Protein AF-A0A829CWB8-F1 (afdb_monomer_lite)

Foldseek 3Di:
DKDWDADPVVRDIDIDDDDQQDPVPNHDPPCPDD

InterPro domains:
  IPR011458 Protein of unknown function DUF1564 [PF07600] (1-25)

Secondary structure (DSSP, 8-state):
-EEEEEETTTTEEEEEE--PPPTTT---TT----

Radius of gyration: 14.26 Å; chains: 1; bounding box: 27×26×32 Å

Organism: NCBI:txid996803

Sequence (34 aa):
KMIWKINRRQNIISRELQFEPNPMTNKYPYDLTS

pLDDT: mean 83.28, std 9.7, range [55.84, 96.19]

Structure (mmCIF, N/CA/C/O backbone):
data_AF-A0A829CWB8-F1
#
_entry.id   AF-A0A829CWB8-F1
#
l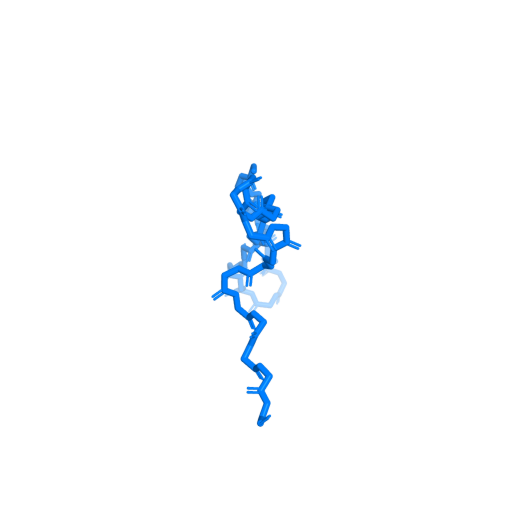oop_
_atom_site.group_PDB
_atom_site.id
_atom_site.type_symbol
_atom_site.label_atom_id
_atom_site.label_alt_id
_atom_site.label_comp_id
_atom_site.label_asym_id
_atom_site.label_entity_id
_atom_site.label_seq_id
_atom_site.pdbx_PDB_ins_code
_atom_site.Cartn_x
_atom_site.Cartn_y
_atom_site.Cartn_z
_atom_site.occupancy
_atom_site.B_iso_or_equiv
_atom_site.auth_seq_id
_atom_site.auth_comp_id
_atom_site.auth_asym_id
_atom_site.auth_atom_id
_atom_site.pdbx_PDB_model_num
ATOM 1 N N . LYS A 1 1 ? 2.566 8.386 -3.988 1.00 68.00 1 LYS A N 1
ATOM 2 C CA . LYS A 1 1 ? 2.189 9.394 -2.952 1.00 68.00 1 LYS A CA 1
ATOM 3 C C . LYS A 1 1 ? 1.478 8.671 -1.811 1.00 68.00 1 LYS A C 1
ATOM 5 O O . LYS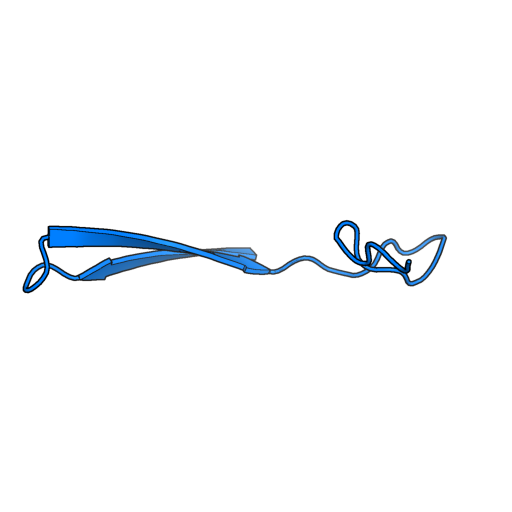 A 1 1 ? 0.703 7.768 -2.091 1.00 68.00 1 LYS A O 1
ATOM 10 N N . MET A 1 2 ? 1.750 9.013 -0.549 1.00 80.94 2 MET A N 1
ATOM 11 C CA . MET A 1 2 ? 1.129 8.352 0.607 1.00 80.94 2 MET A CA 1
ATOM 12 C C . MET A 1 2 ? 0.131 9.302 1.275 1.00 80.94 2 MET A C 1
ATOM 14 O O . MET A 1 2 ? 0.521 10.393 1.685 1.00 80.94 2 MET A O 1
ATOM 18 N N . ILE A 1 3 ? -1.143 8.907 1.361 1.00 85.12 3 ILE A N 1
ATOM 19 C CA . ILE A 1 3 ? -2.209 9.729 1.953 1.00 85.12 3 ILE A CA 1
ATOM 20 C C . ILE A 1 3 ? -2.830 8.973 3.126 1.00 85.12 3 ILE A C 1
ATOM 22 O O . ILE A 1 3 ? -3.330 7.859 2.966 1.00 85.12 3 ILE A O 1
ATOM 26 N N . TRP A 1 4 ? -2.806 9.595 4.302 1.00 87.50 4 TRP A N 1
ATOM 27 C CA . TRP A 1 4 ? -3.414 9.072 5.524 1.00 87.50 4 TRP A CA 1
ATOM 28 C C . TRP A 1 4 ? -4.808 9.670 5.723 1.00 87.50 4 TRP A C 1
ATOM 30 O O . TRP A 1 4 ? -5.002 10.870 5.527 1.00 87.50 4 TRP A O 1
ATOM 40 N N . LYS A 1 5 ? -5.773 8.842 6.132 1.00 92.12 5 LYS A N 1
ATOM 41 C CA . LYS A 1 5 ? -7.148 9.255 6.441 1.00 92.12 5 LYS A CA 1
ATOM 42 C C . LYS A 1 5 ? -7.520 8.777 7.843 1.00 92.12 5 LYS A C 1
ATOM 44 O O . LYS A 1 5 ? -7.362 7.601 8.165 1.00 92.12 5 LYS A O 1
ATOM 49 N N . ILE A 1 6 ? -8.039 9.686 8.666 1.00 93.44 6 ILE A N 1
ATOM 50 C CA . ILE A 1 6 ? -8.498 9.390 10.029 1.00 93.44 6 ILE A CA 1
ATOM 51 C C . ILE A 1 6 ? -10.017 9.542 10.069 1.00 93.44 6 ILE A C 1
ATOM 53 O O . ILE A 1 6 ? -10.542 10.636 9.867 1.00 93.44 6 ILE A O 1
ATOM 57 N N . ASN A 1 7 ? -10.725 8.457 10.371 1.00 92.44 7 ASN A N 1
ATOM 58 C CA . ASN A 1 7 ? -12.152 8.482 10.654 1.00 92.44 7 ASN A CA 1
ATOM 59 C C . ASN A 1 7 ? -12.374 8.405 12.168 1.00 92.44 7 ASN A C 1
ATOM 61 O O . ASN A 1 7 ? -12.382 7.326 12.758 1.00 92.44 7 ASN A O 1
ATOM 65 N N . ARG A 1 8 ? -12.588 9.563 12.802 1.00 93.25 8 ARG A N 1
ATOM 66 C CA . ARG A 1 8 ? -12.775 9.656 14.261 1.00 93.25 8 ARG A CA 1
ATOM 67 C C . ARG A 1 8 ? -14.101 9.071 14.746 1.00 93.25 8 ARG A C 1
ATOM 69 O O . ARG A 1 8 ? -14.164 8.605 15.874 1.00 93.25 8 ARG A O 1
ATOM 76 N N . ARG A 1 9 ? -15.140 9.059 13.902 1.00 95.12 9 ARG A N 1
ATOM 77 C CA . ARG A 1 9 ? -16.455 8.489 14.245 1.00 95.12 9 ARG A CA 1
ATOM 78 C C . ARG A 1 9 ? -16.390 6.969 14.385 1.00 95.12 9 ARG A C 1
ATOM 80 O O . ARG A 1 9 ? -17.102 6.405 15.203 1.00 95.12 9 ARG A O 1
ATOM 87 N N . GLN A 1 10 ? -15.546 6.328 13.581 1.00 95.62 10 GLN A N 1
ATOM 88 C CA . GLN A 1 10 ? -15.321 4.882 13.624 1.00 95.62 10 GLN A CA 1
ATOM 89 C C . GLN A 1 10 ? -14.050 4.501 14.401 1.00 95.62 10 GLN A C 1
ATOM 91 O O . GLN A 1 10 ? -13.793 3.320 14.584 1.00 95.62 10 GLN A O 1
ATOM 96 N N . ASN A 1 11 ? -13.261 5.485 14.853 1.00 93.81 11 ASN A N 1
ATOM 97 C CA . ASN A 1 11 ? -11.925 5.300 15.427 1.00 93.81 11 ASN A CA 1
ATOM 98 C C . ASN A 1 11 ? -10.982 4.476 14.523 1.00 93.81 11 ASN A C 1
ATOM 100 O O . ASN A 1 11 ? -10.252 3.602 14.984 1.00 93.81 11 ASN A O 1
ATOM 104 N N . ILE A 1 12 ? -11.018 4.742 13.214 1.00 96.19 12 ILE A N 1
ATOM 105 C CA . ILE A 1 12 ? -10.223 4.024 12.209 1.00 96.19 12 ILE A CA 1
ATOM 106 C C . ILE A 1 12 ? -9.181 4.962 11.609 1.00 96.19 12 ILE A C 1
ATOM 108 O O . ILE A 1 12 ? -9.489 6.089 11.215 1.00 96.19 12 ILE A O 1
ATOM 112 N N . ILE A 1 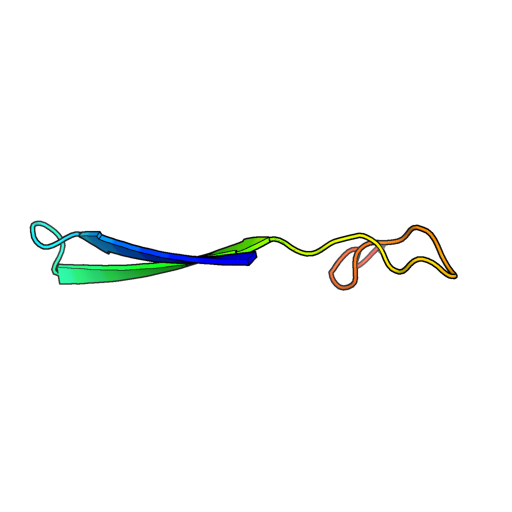13 ? -7.957 4.460 11.469 1.00 91.06 13 ILE A N 1
ATOM 113 C CA . ILE A 1 13 ? -6.907 5.074 10.658 1.00 91.06 13 ILE A CA 1
ATOM 114 C C . ILE A 1 13 ? -6.708 4.189 9.430 1.00 91.06 13 ILE A C 1
ATOM 116 O O . ILE A 1 13 ? -6.498 2.985 9.549 1.00 91.06 13 ILE A O 1
ATOM 120 N N . SER A 1 14 ? -6.791 4.789 8.248 1.00 89.75 14 SER A N 1
ATOM 121 C CA . SER A 1 14 ? -6.621 4.105 6.965 1.00 89.75 14 SER A CA 1
ATOM 122 C C . SER A 1 14 ? -5.619 4.851 6.092 1.00 89.75 14 SER A C 1
ATOM 124 O O . SER A 1 14 ? -5.309 6.027 6.318 1.00 89.75 14 SER A O 1
ATOM 126 N N . ARG A 1 15 ? -5.074 4.153 5.099 1.00 85.19 15 ARG A N 1
ATOM 127 C CA . ARG A 1 15 ? -4.071 4.701 4.193 1.00 85.19 15 ARG A CA 1
ATOM 128 C C . ARG A 1 15 ? -4.270 4.145 2.802 1.00 85.19 15 ARG A C 1
ATOM 130 O O . ARG A 1 15 ? -4.278 2.932 2.620 1.00 85.19 15 ARG A O 1
ATOM 137 N N . GLU A 1 16 ? -4.360 5.042 1.834 1.00 82.06 16 GLU A N 1
ATOM 138 C CA . GLU A 1 16 ? -4.377 4.673 0.424 1.00 82.06 16 GLU A CA 1
ATOM 139 C C . GLU A 1 16 ? -2.955 4.748 -0.116 1.00 82.06 16 GLU A C 1
ATOM 141 O O . GLU A 1 16 ? -2.264 5.768 0.009 1.00 82.06 16 GLU A O 1
ATOM 146 N N . LEU A 1 17 ? -2.506 3.628 -0.674 1.00 78.56 17 LEU A N 1
ATOM 147 C CA . LEU A 1 17 ? -1.185 3.497 -1.255 1.00 78.56 17 LEU A CA 1
ATOM 148 C C . LEU A 1 17 ? -1.317 3.623 -2.770 1.00 78.56 17 LEU A C 1
ATOM 150 O O . LEU A 1 17 ? -1.808 2.720 -3.438 1.00 78.56 17 LEU A O 1
ATOM 154 N N . GLN A 1 18 ? -0.910 4.774 -3.297 1.00 76.00 18 GLN A N 1
ATOM 155 C CA . GLN A 1 18 ? -0.822 4.987 -4.737 1.00 76.00 18 GLN A CA 1
ATOM 156 C C . GLN A 1 18 ? 0.564 4.563 -5.204 1.00 76.00 18 GLN A C 1
ATOM 158 O O . GLN A 1 18 ? 1.568 5.161 -4.793 1.00 76.00 18 GLN A O 1
ATOM 163 N N . PHE A 1 19 ? 0.593 3.541 -6.049 1.00 79.38 19 PHE A N 1
ATOM 164 C CA . PHE A 1 19 ? 1.789 3.078 -6.731 1.00 79.38 19 PHE A CA 1
ATOM 165 C C . PHE A 1 19 ? 1.735 3.500 -8.189 1.00 79.38 19 PHE A C 1
ATOM 167 O O . PHE A 1 19 ? 0.668 3.475 -8.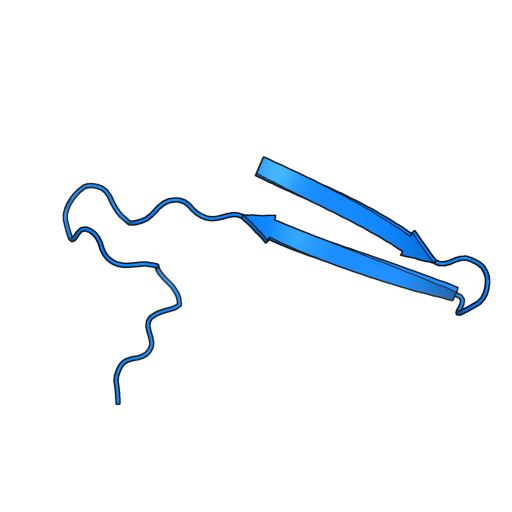794 1.00 79.38 19 PHE A O 1
ATOM 174 N N . GLU A 1 20 ? 2.897 3.808 -8.743 1.00 85.12 20 GLU A N 1
ATOM 175 C CA . GLU A 1 20 ? 3.088 3.851 -10.188 1.00 85.12 20 GLU A CA 1
ATOM 176 C C . GLU A 1 20 ? 3.416 2.436 -10.692 1.00 85.12 20 GLU A C 1
ATOM 178 O O . GLU A 1 20 ? 3.948 1.623 -9.919 1.00 85.12 20 GLU A O 1
ATOM 183 N N . PRO A 1 21 ? 3.101 2.103 -11.955 1.00 86.00 21 PRO A N 1
ATOM 184 C CA . PRO A 1 21 ? 3.551 0.850 -12.542 1.00 86.00 21 PRO A CA 1
ATOM 185 C C . PRO A 1 21 ? 5.082 0.823 -12.592 1.00 86.00 21 PRO A C 1
ATOM 187 O O . PRO A 1 21 ? 5.744 1.858 -12.702 1.00 86.00 21 PRO A O 1
ATOM 190 N N . ASN A 1 22 ? 5.665 -0.372 -12.514 1.00 83.75 22 ASN A N 1
ATOM 191 C CA . ASN A 1 22 ? 7.102 -0.523 -12.691 1.00 83.75 22 ASN A CA 1
ATOM 192 C C . ASN A 1 22 ? 7.475 -0.037 -14.104 1.00 83.75 22 ASN A C 1
ATOM 194 O O . ASN A 1 22 ? 6.969 -0.603 -15.073 1.00 83.75 22 ASN A O 1
ATOM 198 N N . PRO A 1 23 ? 8.37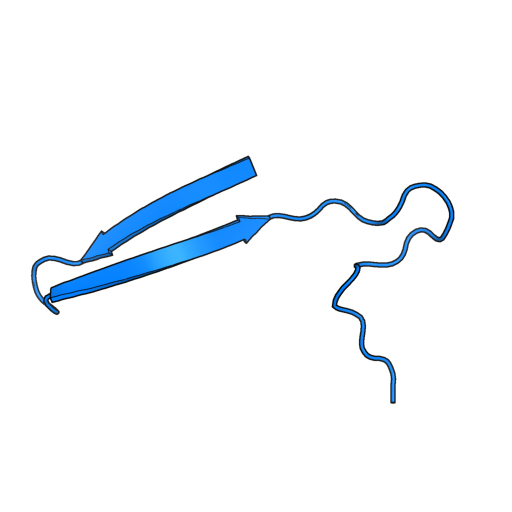5 0.949 -14.253 1.00 85.88 23 PRO A N 1
ATOM 199 C CA . PRO A 1 23 ? 8.711 1.514 -15.559 1.00 85.88 23 PRO A CA 1
ATOM 200 C C . PRO A 1 23 ? 9.336 0.494 -16.523 1.00 85.88 23 PRO A C 1
ATOM 202 O O . PRO A 1 23 ? 9.254 0.671 -17.732 1.00 85.88 23 PRO A O 1
ATOM 205 N N . MET A 1 24 ? 9.929 -0.588 -16.009 1.00 88.88 24 MET A N 1
ATOM 206 C CA . MET A 1 24 ? 10.572 -1.627 -16.820 1.00 88.88 24 MET A CA 1
ATOM 207 C C . MET A 1 24 ? 9.592 -2.672 -17.355 1.00 88.88 24 MET A C 1
ATOM 209 O O . MET A 1 24 ? 9.835 -3.258 -18.404 1.00 88.88 24 MET A O 1
ATOM 213 N N . THR A 1 25 ? 8.507 -2.947 -16.628 1.00 86.62 25 THR A N 1
ATOM 214 C CA . THR A 1 25 ? 7.548 -4.011 -16.981 1.00 86.62 25 THR A CA 1
ATOM 215 C C . THR A 1 25 ? 6.147 -3.484 -17.268 1.00 86.62 25 THR A C 1
ATOM 217 O O . THR A 1 25 ? 5.291 -4.256 -17.691 1.00 86.62 25 THR A O 1
ATOM 220 N N . ASN A 1 26 ? 5.910 -2.191 -17.033 1.00 85.94 26 ASN A N 1
ATOM 221 C CA . ASN A 1 26 ? 4.616 -1.512 -17.057 1.00 85.94 26 ASN A CA 1
ATOM 222 C C . ASN A 1 26 ? 3.522 -2.228 -16.239 1.00 85.94 26 ASN A C 1
ATOM 224 O O . ASN A 1 26 ? 2.337 -2.135 -16.547 1.00 85.94 26 ASN A O 1
ATOM 228 N N . LYS A 1 27 ? 3.926 -2.973 -15.203 1.00 83.81 27 LYS A N 1
ATOM 229 C CA . LYS A 1 27 ? 3.032 -3.750 -14.336 1.00 83.81 27 LYS A CA 1
ATOM 230 C C . LYS A 1 27 ? 2.998 -3.162 -12.939 1.00 83.81 27 LYS A C 1
ATOM 232 O O . LYS A 1 27 ? 4.024 -2.706 -12.424 1.00 83.81 27 LYS A O 1
ATOM 237 N N . TYR A 1 28 ? 1.832 -3.212 -12.306 1.00 84.50 28 TYR A N 1
ATOM 238 C CA . TYR A 1 28 ? 1.716 -2.849 -10.902 1.00 84.50 28 TYR A CA 1
ATOM 239 C C . TYR A 1 28 ? 2.297 -3.957 -10.008 1.00 84.50 28 TYR A C 1
ATOM 241 O O . TYR A 1 28 ? 2.152 -5.139 -10.308 1.00 84.50 28 TYR A O 1
ATOM 249 N N . PRO A 1 29 ? 2.951 -3.607 -8.888 1.00 74.62 29 PRO A N 1
ATOM 250 C CA . PRO A 1 29 ? 3.618 -4.580 -8.017 1.00 74.62 29 PRO A CA 1
ATOM 251 C C . PRO A 1 29 ? 2.668 -5.553 -7.294 1.00 74.62 29 PRO A C 1
ATOM 253 O O . PRO A 1 29 ? 3.121 -6.538 -6.726 1.00 74.62 29 PRO A O 1
ATOM 256 N N . TYR A 1 30 ? 1.364 -5.283 -7.308 1.00 74.12 30 TYR A N 1
ATOM 257 C CA . TYR A 1 30 ? 0.303 -6.115 -6.729 1.00 74.12 30 TYR A CA 1
ATOM 258 C C . TYR A 1 30 ? -0.574 -6.773 -7.801 1.00 74.12 30 TYR A C 1
ATOM 260 O O . TYR A 1 30 ? -1.626 -7.322 -7.479 1.00 74.12 30 TYR A O 1
ATOM 268 N N . ASP A 1 31 ? -0.152 -6.712 -9.065 1.00 70.50 31 ASP A N 1
ATOM 269 C CA . ASP A 1 31 ? -0.813 -7.388 -10.177 1.00 70.50 31 ASP A CA 1
ATOM 270 C C . ASP A 1 31 ? -0.472 -8.890 -10.115 1.00 70.50 31 ASP A C 1
ATOM 272 O O . ASP A 1 31 ? 0.328 -9.427 -10.886 1.00 70.50 31 ASP A O 1
ATOM 276 N N . LEU A 1 32 ? -1.016 -9.552 -9.087 1.00 64.56 32 LEU A N 1
ATOM 277 C CA . LEU A 1 32 ? -0.976 -10.997 -8.876 1.00 64.56 32 LEU A CA 1
ATOM 278 C C . LEU A 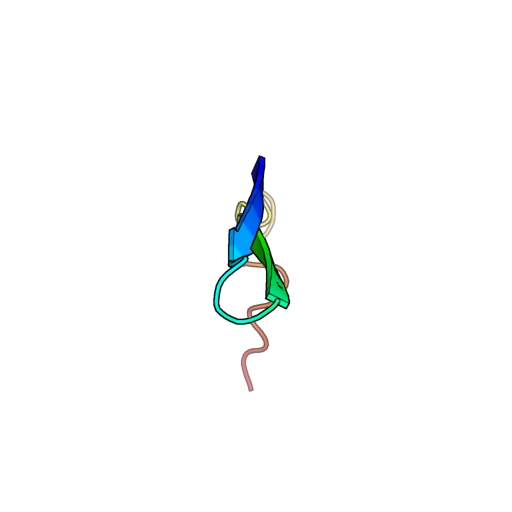1 32 ? -1.917 -11.635 -9.900 1.00 64.56 32 LEU A C 1
ATOM 280 O O . LEU A 1 32 ? -3.044 -12.019 -9.595 1.00 64.56 32 LEU A O 1
ATOM 284 N N . THR A 1 33 ? -1.469 -11.669 -11.148 1.00 65.69 33 THR A N 1
ATOM 285 C CA . THR A 1 33 ? -2.135 -12.440 -12.194 1.00 65.69 33 THR A CA 1
ATOM 286 C C . THR A 1 33 ? -2.003 -13.925 -11.847 1.00 65.69 33 THR A C 1
ATOM 288 O O . THR A 1 33 ? -0.905 -14.403 -11.561 1.00 65.69 33 THR A O 1
ATOM 291 N N . SER A 1 34 ? -3.160 -14.594 -11.766 1.00 55.84 34 SER A N 1
ATOM 292 C CA . SER A 1 34 ? -3.314 -16.038 -11.547 1.00 55.84 34 SER A CA 1
ATOM 293 C C . SER A 1 34 ? -2.651 -16.872 -12.635 1.00 55.84 34 SER A C 1
ATOM 295 O O . SER A 1 34 ? -2.533 -16.376 -13.777 1.00 55.84 34 SER A O 1
#